Protein AF-A0A455UEV6-F1 (afdb_monomer_lite)

Foldseek 3Di:
DDQDFDKDKDKDAKDWAAQQVVVVVVDDCVVSVVVVVVPDDTFIWRMWIWIWGGGRQKIWGPWTWIDGPFKIKTKGDIARRVVRDDDMDIDIDTHDPPDD

Secondary structure (DSSP, 8-state):
-----EEEEEEEEEEEE-HHHHHHTT--HHHHHHHHTT-PPPEEEEEEEEEEEEETTEEEEEEEEEEETTEEEEEEEEEETTTTEEEEEEEEEE------

Sequence (100 aa):
MASADGGVVLLMTGGRLDALLVEMAGLDAGQTFLSWARGRDPIPIDCAYADLQVRDGITQLDTFLVDTGDTTFTAGGQVDLNTERLDVSIIAHPTTPASL

pLDDT: mean 77.28, std 15.96, range [43.97, 94.5]

Organism: NCBI:txid115553

Structure (mmCIF, N/CA/C/O backbone):
data_AF-A0A455UEV6-F1
#
_entry.id   AF-A0A455UEV6-F1
#
loop_
_atom_site.group_PDB
_atom_site.id
_atom_site.type_symbol
_atom_site.label_atom_id
_atom_site.label_alt_id
_atom_site.label_comp_id
_atom_site.label_asym_id
_atom_site.label_entity_id
_atom_site.label_seq_id
_atom_site.pdbx_PDB_ins_cod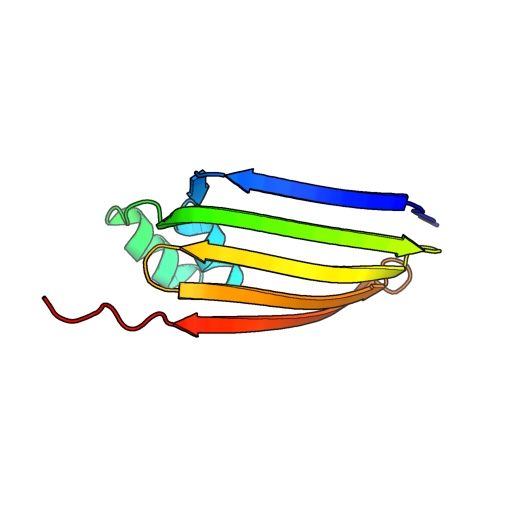e
_atom_site.Cartn_x
_atom_site.Cartn_y
_atom_site.Cartn_z
_atom_site.occupancy
_atom_site.B_iso_or_equiv
_atom_site.auth_seq_id
_atom_site.auth_comp_id
_atom_site.auth_asym_id
_atom_site.auth_atom_id
_atom_site.pdbx_PDB_model_num
ATOM 1 N N . MET A 1 1 ? 12.745 -14.448 -18.449 1.00 45.25 1 MET A N 1
ATOM 2 C CA . MET A 1 1 ? 12.416 -13.013 -18.341 1.00 45.25 1 MET A CA 1
ATOM 3 C C . MET A 1 1 ? 10.926 -12.958 -18.089 1.00 45.25 1 MET A C 1
ATOM 5 O O . MET A 1 1 ? 10.187 -13.511 -18.894 1.00 45.25 1 MET A O 1
ATOM 9 N N . ALA A 1 2 ? 10.511 -12.482 -16.920 1.00 50.00 2 ALA A N 1
ATOM 10 C CA . ALA A 1 2 ? 9.107 -12.458 -16.537 1.00 50.00 2 ALA A CA 1
ATOM 11 C C . ALA A 1 2 ? 8.472 -11.177 -17.096 1.00 50.00 2 ALA A C 1
ATOM 13 O O . ALA A 1 2 ? 8.495 -10.150 -16.432 1.00 50.00 2 ALA A O 1
ATOM 14 N N . SER A 1 3 ? 7.949 -11.221 -18.326 1.00 60.47 3 SER A N 1
ATOM 15 C CA . SER A 1 3 ? 7.020 -10.182 -18.780 1.00 60.47 3 SER A CA 1
ATOM 16 C C . SER A 1 3 ? 5.644 -10.552 -18.235 1.00 60.47 3 SER A C 1
ATOM 18 O O . SER A 1 3 ? 4.988 -11.480 -18.713 1.00 60.47 3 SER A O 1
ATOM 20 N N . ALA A 1 4 ? 5.267 -9.911 -17.135 1.00 69.62 4 ALA A N 1
ATOM 21 C CA . ALA A 1 4 ? 3.900 -9.947 -16.650 1.00 69.62 4 ALA A CA 1
ATOM 22 C C . ALA A 1 4 ? 3.191 -8.715 -17.212 1.00 69.62 4 ALA A C 1
ATOM 24 O O . ALA A 1 4 ? 3.693 -7.602 -17.073 1.00 69.62 4 ALA A O 1
ATOM 25 N N . ASP A 1 5 ? 2.043 -8.932 -17.840 1.00 81.50 5 ASP A N 1
ATOM 26 C CA . ASP A 1 5 ? 1.178 -7.882 -18.363 1.00 81.50 5 ASP A CA 1
ATOM 27 C C . ASP A 1 5 ? -0.232 -8.133 -17.844 1.00 81.50 5 ASP A C 1
ATOM 29 O O . ASP A 1 5 ? -0.749 -9.251 -17.933 1.00 81.50 5 ASP A O 1
ATOM 33 N N . GLY A 1 6 ? -0.856 -7.102 -17.283 1.00 85.75 6 GLY A N 1
ATOM 34 C CA . GLY A 1 6 ? -2.202 -7.211 -16.732 1.00 85.75 6 GLY A CA 1
ATOM 35 C C . GLY A 1 6 ? -2.470 -6.226 -15.606 1.00 85.75 6 GLY A C 1
ATOM 36 O O . GLY A 1 6 ? -1.562 -5.578 -15.097 1.00 85.75 6 GLY A O 1
ATOM 37 N N . GLY A 1 7 ? -3.740 -6.127 -15.225 1.00 89.50 7 GLY A N 1
ATOM 38 C CA . GLY A 1 7 ? -4.190 -5.316 -14.099 1.00 89.50 7 GLY A CA 1
ATOM 39 C C . GLY A 1 7 ? -4.738 -6.191 -12.983 1.00 89.50 7 GLY A C 1
ATOM 40 O O . GLY A 1 7 ? -5.412 -7.190 -13.250 1.00 89.50 7 GLY A O 1
ATOM 41 N N . VAL A 1 8 ? -4.463 -5.813 -11.740 1.00 89.38 8 VAL A N 1
ATOM 42 C CA . VAL A 1 8 ? -5.002 -6.458 -10.543 1.00 89.38 8 VAL A CA 1
ATOM 43 C C . VAL A 1 8 ? -5.705 -5.399 -9.710 1.00 89.38 8 VAL A C 1
ATOM 45 O O . VAL A 1 8 ? -5.072 -4.465 -9.230 1.00 89.38 8 VAL A O 1
ATOM 48 N N . VAL A 1 9 ? -7.007 -5.590 -9.502 1.00 92.50 9 VAL A N 1
ATOM 49 C CA . VAL A 1 9 ? -7.791 -4.798 -8.554 1.00 92.50 9 VAL A CA 1
ATOM 50 C C . VAL A 1 9 ? -8.166 -5.683 -7.374 1.00 92.50 9 VAL A C 1
ATOM 52 O O . VAL A 1 9 ? -8.710 -6.775 -7.547 1.00 92.50 9 VAL A O 1
ATOM 55 N N . LEU A 1 10 ? -7.876 -5.202 -6.172 1.00 91.06 10 LEU A N 1
ATOM 56 C CA . LEU A 1 10 ? -8.197 -5.841 -4.904 1.00 91.06 10 LEU A CA 1
ATOM 57 C C . LEU A 1 10 ? -9.098 -4.905 -4.104 1.00 91.06 10 LEU A C 1
ATOM 59 O O . LEU A 1 10 ? -8.779 -3.733 -3.918 1.00 91.06 10 LEU A O 1
ATOM 63 N N . LEU A 1 11 ? -10.210 -5.441 -3.607 1.00 92.88 11 LEU A N 1
ATOM 64 C CA . LEU A 1 11 ? -11.129 -4.747 -2.712 1.00 92.88 11 LEU A CA 1
ATOM 65 C C . LEU A 1 11 ? -11.429 -5.650 -1.517 1.00 92.88 11 LEU A C 1
ATOM 67 O O . LEU A 1 11 ? -11.799 -6.812 -1.688 1.00 92.88 11 LEU A O 1
ATOM 71 N N . MET A 1 12 ? -11.307 -5.099 -0.316 1.00 89.56 12 MET A N 1
ATOM 72 C CA . MET A 1 12 ? -11.655 -5.765 0.932 1.00 89.56 12 MET A CA 1
ATOM 73 C C . MET A 1 12 ? -12.515 -4.831 1.778 1.00 89.56 12 MET A C 1
ATOM 75 O O . MET A 1 12 ? -12.141 -3.687 2.022 1.00 89.56 12 MET A O 1
ATOM 79 N N . THR A 1 13 ? -13.664 -5.323 2.232 1.00 86.56 13 THR A N 1
ATOM 80 C CA . THR A 1 13 ? -14.585 -4.607 3.124 1.00 86.56 13 THR A CA 1
ATOM 81 C C . THR A 1 13 ? -14.600 -5.332 4.466 1.00 86.56 13 THR A C 1
ATOM 83 O O . THR A 1 13 ? -15.317 -6.322 4.628 1.00 86.56 13 THR A O 1
ATOM 86 N N . GLY A 1 14 ? -13.772 -4.883 5.402 1.00 81.94 14 GLY A N 1
ATOM 87 C CA . GLY A 1 14 ? -13.590 -5.516 6.703 1.00 81.94 14 GLY A CA 1
ATOM 88 C C . GLY A 1 14 ? -12.526 -6.617 6.715 1.00 81.94 14 GLY A C 1
ATOM 89 O O . GLY A 1 14 ? -12.438 -7.448 5.811 1.00 81.94 14 GLY A O 1
ATOM 90 N N . GLY A 1 15 ? -11.725 -6.651 7.776 1.00 81.69 15 GLY A N 1
ATOM 91 C CA . GLY A 1 15 ? -10.705 -7.670 7.984 1.00 81.69 15 GLY A CA 1
ATOM 92 C C . GLY A 1 15 ? -9.921 -7.456 9.272 1.00 81.69 15 GLY A C 1
ATOM 93 O O . GLY A 1 15 ? -10.198 -6.552 10.060 1.00 81.69 15 GLY A O 1
ATOM 94 N N . ARG A 1 16 ? -8.931 -8.316 9.502 1.00 72.25 16 ARG A N 1
ATOM 95 C CA . ARG A 1 16 ? -7.976 -8.168 10.604 1.00 72.25 16 ARG A CA 1
ATOM 96 C C . ARG A 1 16 ? -6.594 -8.459 10.046 1.00 72.25 16 ARG A C 1
ATOM 98 O O . ARG A 1 16 ? -6.402 -9.531 9.473 1.00 72.25 16 ARG A O 1
ATOM 105 N N . LEU A 1 17 ? -5.657 -7.531 10.200 1.00 66.31 17 LEU A N 1
ATOM 106 C CA . LEU A 1 17 ? -4.246 -7.824 9.961 1.00 66.31 17 LEU A CA 1
ATOM 107 C C . LEU A 1 17 ? -3.633 -8.280 11.278 1.00 66.31 17 LEU A C 1
ATOM 109 O O . LEU A 1 17 ? -3.834 -7.664 12.328 1.00 66.31 17 LEU A O 1
ATOM 113 N N . ASP A 1 18 ? -2.894 -9.383 11.216 1.00 62.91 18 ASP A N 1
ATOM 114 C CA . ASP A 1 18 ? -2.101 -9.817 12.354 1.00 62.91 18 ASP A CA 1
ATOM 115 C C . ASP A 1 18 ? -1.040 -8.754 12.649 1.00 62.91 18 ASP A C 1
ATOM 117 O O . ASP A 1 18 ? -0.370 -8.260 11.734 1.00 62.91 18 ASP A O 1
ATOM 121 N N . ALA A 1 19 ? -0.892 -8.402 13.925 1.00 60.72 19 ALA A N 1
ATOM 122 C CA . ALA A 1 19 ? 0.059 -7.384 14.353 1.00 60.72 19 ALA A CA 1
ATOM 123 C C . ALA A 1 19 ? 1.494 -7.708 13.887 1.00 60.72 19 ALA A C 1
ATOM 125 O O . ALA A 1 19 ? 2.268 -6.796 13.611 1.00 60.72 19 ALA A O 1
ATOM 126 N N . LEU A 1 20 ? 1.837 -8.991 13.714 1.00 55.78 20 LEU A N 1
ATOM 127 C CA . LEU A 1 20 ? 3.151 -9.427 13.244 1.00 55.78 20 LEU A CA 1
ATOM 128 C C . LEU A 1 20 ? 3.448 -8.995 11.797 1.00 55.78 20 LEU A C 1
ATOM 130 O O . LEU A 1 20 ? 4.579 -8.627 11.489 1.00 55.78 20 LEU A O 1
ATOM 134 N N . LEU A 1 21 ? 2.451 -9.034 10.904 1.00 57.94 21 LEU A N 1
ATOM 135 C CA . LEU A 1 21 ? 2.635 -8.676 9.490 1.00 57.94 21 LEU A CA 1
ATOM 136 C C . LEU A 1 21 ? 2.926 -7.181 9.320 1.00 57.94 21 LEU A C 1
ATOM 138 O O . LEU A 1 21 ? 3.759 -6.807 8.499 1.00 57.94 21 LEU A O 1
ATOM 142 N N . VAL A 1 22 ? 2.273 -6.342 10.125 1.00 60.16 22 VAL A N 1
ATOM 143 C CA . VAL A 1 22 ? 2.479 -4.887 10.130 1.00 60.16 22 VAL A CA 1
ATOM 144 C C . VAL A 1 22 ? 3.849 -4.532 10.711 1.00 60.16 22 VAL A C 1
ATOM 146 O O . VAL A 1 22 ? 4.559 -3.696 10.163 1.00 60.16 22 VAL A O 1
ATOM 149 N N . GLU A 1 23 ? 4.268 -5.208 11.778 1.00 57.50 23 GLU A N 1
ATOM 150 C CA . GLU A 1 23 ? 5.542 -4.921 12.439 1.00 57.50 23 GLU A CA 1
ATOM 151 C C . GLU A 1 23 ? 6.768 -5.400 11.637 1.00 57.50 23 GLU A C 1
ATOM 153 O O . GLU A 1 23 ? 7.819 -4.760 11.670 1.00 57.50 23 GLU A O 1
ATOM 158 N N . MET A 1 24 ? 6.654 -6.486 10.858 1.00 56.91 24 MET A N 1
ATOM 159 C CA . MET A 1 24 ? 7.735 -6.918 9.957 1.00 56.91 24 MET A CA 1
ATOM 160 C C . MET A 1 24 ? 8.029 -5.897 8.852 1.00 56.91 24 MET A C 1
ATOM 162 O O . MET A 1 24 ? 9.182 -5.777 8.440 1.00 56.91 24 MET A O 1
ATOM 166 N N . ALA A 1 25 ? 7.030 -5.122 8.416 1.00 61.84 25 ALA A N 1
ATOM 167 C CA . ALA A 1 25 ? 7.245 -4.011 7.488 1.00 61.84 25 ALA A CA 1
ATOM 168 C C . ALA A 1 25 ? 8.088 -2.872 8.107 1.00 61.84 25 ALA A C 1
ATOM 170 O O . ALA A 1 25 ? 8.619 -2.044 7.371 1.00 61.84 25 ALA A O 1
ATOM 171 N N . GLY A 1 26 ? 8.234 -2.841 9.440 1.00 58.00 26 GLY A N 1
ATOM 172 C CA . GLY A 1 26 ? 8.958 -1.814 10.195 1.00 58.00 26 GLY A CA 1
ATOM 173 C C . GLY A 1 26 ? 10.376 -2.179 10.657 1.00 58.00 26 GLY A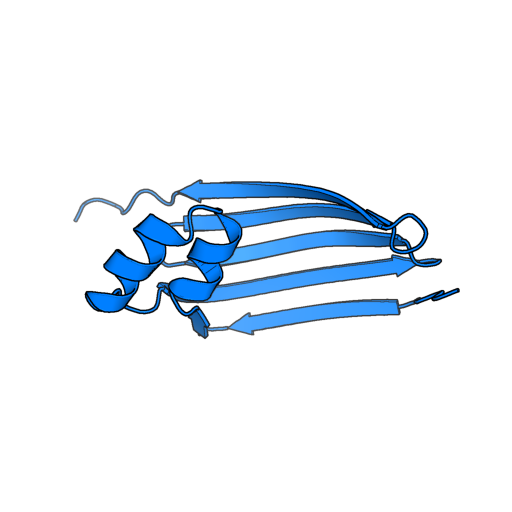 C 1
ATOM 174 O O . GLY A 1 26 ? 11.053 -1.303 11.182 1.00 58.00 26 GLY A O 1
ATOM 175 N N . LEU A 1 27 ? 10.842 -3.423 10.462 1.00 55.75 27 LEU A N 1
ATOM 176 C CA . LEU A 1 27 ? 12.207 -3.889 10.784 1.00 55.75 27 LEU A CA 1
ATOM 177 C C . LEU A 1 27 ? 12.785 -3.389 12.137 1.00 55.75 27 LEU A C 1
ATOM 179 O O . LEU A 1 27 ? 13.742 -2.622 12.179 1.00 55.75 27 LEU A O 1
ATOM 183 N N . ASP A 1 28 ? 12.287 -3.955 13.242 1.00 53.44 28 ASP A N 1
ATOM 184 C CA . ASP A 1 28 ? 13.108 -4.407 14.384 1.00 53.44 28 ASP A CA 1
ATOM 185 C C . ASP A 1 28 ? 12.479 -5.678 14.982 1.00 53.44 28 ASP A C 1
ATOM 187 O O . ASP A 1 28 ? 11.725 -5.661 15.957 1.00 53.44 28 ASP A O 1
ATOM 191 N N . ALA A 1 29 ? 12.758 -6.823 14.351 1.00 51.84 29 ALA A N 1
ATOM 192 C CA . ALA A 1 29 ? 12.133 -8.104 14.688 1.00 51.84 29 ALA A CA 1
ATOM 193 C C . ALA A 1 29 ? 12.335 -8.525 16.162 1.00 51.84 29 ALA A C 1
ATOM 195 O O . ALA A 1 29 ? 11.546 -9.309 16.693 1.00 51.84 29 ALA A O 1
ATOM 196 N N . GLY A 1 30 ? 13.367 -8.002 16.838 1.00 54.00 30 GLY A N 1
ATOM 197 C CA . GLY A 1 30 ? 13.683 -8.314 18.234 1.00 54.00 30 GLY A CA 1
ATOM 198 C C . GLY A 1 30 ? 12.709 -7.701 19.246 1.00 54.00 30 GLY A C 1
ATOM 199 O O . GLY A 1 30 ? 12.241 -8.404 20.147 1.00 54.00 30 GLY A O 1
ATOM 200 N N . GLN A 1 31 ? 12.367 -6.415 19.107 1.00 54.44 31 GLN A N 1
ATOM 201 C CA . GLN A 1 31 ? 11.410 -5.746 19.999 1.00 54.44 31 GLN A CA 1
ATOM 202 C C . GLN A 1 31 ? 9.960 -6.136 19.689 1.00 54.44 31 GLN A C 1
ATOM 204 O O . GLN A 1 31 ? 9.169 -6.368 20.612 1.00 54.44 31 GLN A O 1
ATOM 209 N N . THR A 1 32 ? 9.632 -6.302 18.407 1.00 55.12 32 THR A N 1
ATOM 210 C CA . THR A 1 32 ? 8.316 -6.753 17.945 1.00 55.12 32 THR A CA 1
ATOM 211 C C . THR A 1 32 ? 7.945 -8.127 18.502 1.00 55.12 32 THR A C 1
ATOM 213 O O . THR A 1 32 ? 6.838 -8.289 19.020 1.00 55.12 32 THR A O 1
ATOM 216 N N . PHE A 1 33 ? 8.863 -9.104 18.471 1.00 54.44 33 PHE A N 1
ATOM 217 C CA . PHE A 1 33 ? 8.609 -10.476 18.930 1.00 54.44 33 PHE A CA 1
ATOM 218 C C . PHE A 1 33 ? 8.204 -10.546 20.410 1.00 54.44 33 PHE A C 1
ATOM 220 O O . PHE A 1 33 ? 7.263 -11.250 20.775 1.00 54.44 33 PHE A O 1
ATOM 227 N N . LEU A 1 34 ? 8.866 -9.763 21.269 1.00 53.97 34 LEU A N 1
ATOM 228 C CA . LEU A 1 34 ? 8.528 -9.657 22.693 1.00 53.97 34 LEU A CA 1
ATOM 229 C C . LEU A 1 34 ? 7.161 -9.001 22.928 1.00 53.97 34 LEU A C 1
ATOM 231 O O . LEU A 1 34 ? 6.508 -9.312 23.922 1.00 53.97 34 LEU A O 1
ATOM 235 N N . SER A 1 35 ? 6.728 -8.099 22.044 1.00 55.34 35 SER A N 1
ATOM 236 C CA . SER A 1 35 ? 5.405 -7.472 22.124 1.00 55.34 35 SER A CA 1
ATOM 237 C C . SER A 1 35 ? 4.292 -8.389 21.601 1.00 55.34 35 SER A C 1
ATOM 239 O O . SER A 1 35 ? 3.225 -8.449 22.208 1.00 55.34 35 SER A O 1
ATOM 241 N N . TRP A 1 36 ? 4.567 -9.172 20.551 1.00 54.16 36 TRP A N 1
ATOM 242 C CA . TRP A 1 36 ? 3.691 -10.236 20.056 1.00 54.16 36 TRP A CA 1
ATOM 243 C C . TRP A 1 36 ? 3.498 -11.332 21.108 1.00 54.16 36 TRP A C 1
ATOM 245 O O . TRP A 1 36 ? 2.367 -11.711 21.401 1.00 54.16 36 TRP A O 1
ATOM 255 N N . ALA A 1 37 ? 4.579 -11.760 21.772 1.00 56.34 37 ALA A N 1
ATOM 256 C CA . ALA A 1 37 ? 4.521 -12.732 22.865 1.00 56.34 37 ALA A CA 1
ATOM 257 C C . ALA A 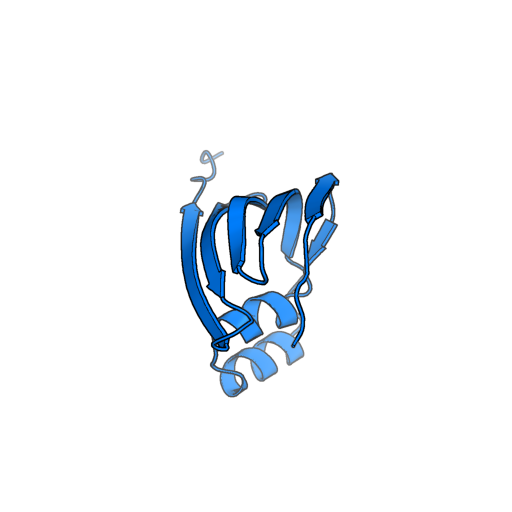1 37 ? 3.679 -12.248 24.065 1.00 56.34 37 ALA A C 1
ATOM 259 O O . ALA A 1 37 ? 3.228 -13.063 24.867 1.00 56.34 37 ALA A O 1
ATOM 260 N N . ARG A 1 38 ? 3.449 -10.932 24.190 1.00 56.78 38 ARG A N 1
ATOM 261 C CA . ARG A 1 38 ? 2.553 -10.334 25.194 1.00 56.78 38 ARG A CA 1
ATOM 262 C C . ARG A 1 38 ? 1.095 -10.206 24.730 1.00 56.78 38 ARG A C 1
ATOM 264 O O . ARG A 1 38 ? 0.289 -9.699 25.502 1.00 56.78 38 ARG A O 1
ATOM 271 N N . GLY A 1 39 ? 0.752 -10.679 23.530 1.00 53.50 39 GLY A N 1
ATOM 272 C CA . GLY A 1 39 ? -0.618 -10.704 23.014 1.00 53.50 39 GLY A CA 1
ATOM 273 C C . GLY A 1 39 ? -1.097 -9.338 22.530 1.00 53.50 39 GLY A C 1
ATOM 274 O O . GLY A 1 39 ? -1.990 -8.749 23.129 1.00 53.50 39 GLY A O 1
ATOM 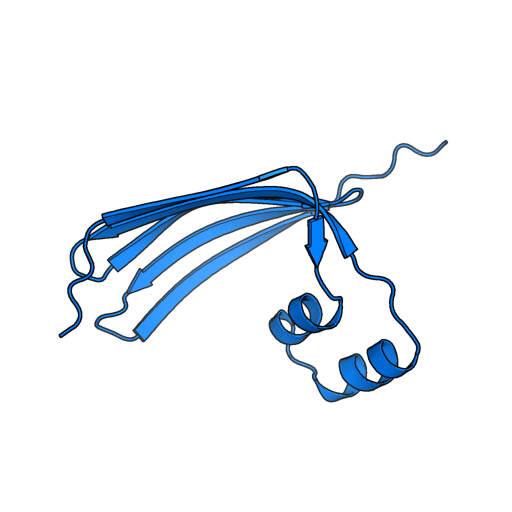275 N N . ARG A 1 40 ? -0.499 -8.813 21.453 1.00 58.25 40 ARG A N 1
ATOM 276 C CA . ARG A 1 40 ? -1.051 -7.634 20.772 1.00 58.25 40 ARG A CA 1
ATOM 277 C C . ARG A 1 40 ? -2.295 -8.049 19.988 1.00 58.25 40 ARG A C 1
ATOM 279 O O . ARG A 1 40 ? -2.228 -8.995 19.204 1.00 58.25 40 ARG A O 1
ATOM 286 N N . ASP A 1 41 ? -3.399 -7.339 20.188 1.00 62.56 41 ASP A N 1
ATOM 287 C CA . ASP A 1 41 ? -4.630 -7.600 19.449 1.00 62.56 41 ASP A CA 1
ATOM 288 C C . ASP A 1 41 ? -4.450 -7.318 17.943 1.00 62.56 41 ASP A C 1
ATOM 290 O O . ASP A 1 41 ? -3.736 -6.379 17.573 1.00 62.56 41 ASP A O 1
ATOM 294 N N . PRO A 1 42 ? -5.085 -8.114 17.062 1.00 63.03 42 PRO A N 1
ATOM 295 C CA . PRO A 1 42 ? -5.105 -7.860 15.624 1.00 63.03 42 PRO A CA 1
ATOM 296 C C . PRO A 1 42 ? -5.618 -6.451 15.316 1.00 63.03 42 PRO A C 1
ATOM 298 O O . PRO A 1 42 ? -6.621 -6.026 15.895 1.00 63.03 42 PRO A O 1
ATOM 301 N N . ILE A 1 43 ? -4.988 -5.762 14.363 1.00 73.06 43 ILE A N 1
ATOM 302 C CA . ILE A 1 43 ? -5.424 -4.423 13.950 1.00 73.06 43 ILE A CA 1
ATOM 303 C C . ILE A 1 43 ? -6.652 -4.590 13.041 1.00 73.06 43 ILE A C 1
ATOM 305 O O . ILE A 1 43 ? -6.550 -5.257 12.000 1.00 73.06 43 ILE A O 1
ATOM 309 N N . PRO A 1 44 ? -7.827 -4.054 13.428 1.00 79.44 44 PRO A N 1
ATOM 310 C CA . PRO A 1 44 ? -9.009 -4.105 12.583 1.00 79.44 44 PRO A CA 1
ATOM 311 C C . PRO A 1 44 ? -8.793 -3.242 11.339 1.00 79.44 44 PRO A C 1
ATOM 313 O O . PRO A 1 44 ? -8.269 -2.132 11.417 1.00 79.44 44 PRO A O 1
ATOM 316 N N . ILE A 1 45 ? -9.203 -3.775 10.194 1.00 86.31 45 ILE A N 1
ATOM 317 C CA . ILE A 1 45 ? -9.208 -3.065 8.916 1.00 86.31 45 ILE A CA 1
ATOM 318 C C . ILE A 1 45 ? -10.654 -2.879 8.528 1.00 86.31 45 ILE A C 1
ATOM 320 O O . ILE A 1 45 ? -11.396 -3.860 8.439 1.00 86.31 45 ILE A O 1
ATOM 324 N N . ASP A 1 46 ? -11.025 -1.642 8.251 1.00 89.88 46 ASP A N 1
ATOM 325 C CA . ASP A 1 46 ? -12.370 -1.300 7.817 1.00 89.88 46 ASP A CA 1
ATOM 326 C C . ASP A 1 46 ? -12.495 -1.499 6.310 1.00 89.88 46 ASP A C 1
ATOM 328 O O . ASP A 1 46 ? -13.442 -2.129 5.829 1.00 89.88 46 ASP A O 1
ATOM 332 N N . CYS A 1 47 ? -11.488 -1.070 5.548 1.00 91.56 47 CYS A N 1
ATOM 333 C CA . CYS A 1 47 ? -11.404 -1.385 4.131 1.00 91.56 47 CYS A CA 1
ATOM 334 C C . CYS A 1 47 ? -9.970 -1.400 3.599 1.00 91.56 47 CYS A C 1
ATOM 336 O O . CYS A 1 47 ? -9.058 -0.806 4.167 1.00 91.56 47 CYS A O 1
ATOM 338 N N . ALA A 1 48 ? -9.776 -2.090 2.480 1.00 91.56 48 ALA A N 1
ATOM 339 C CA . ALA 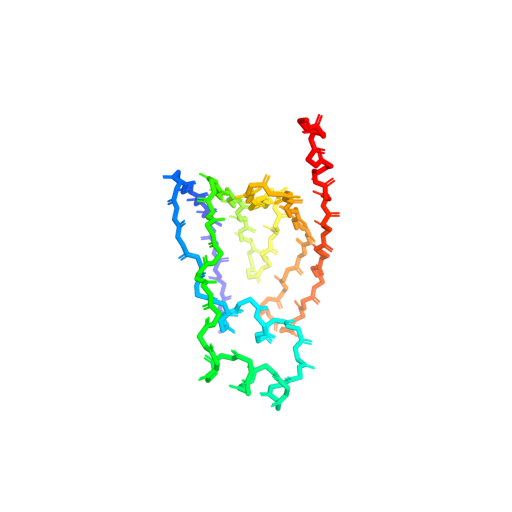A 1 48 ? -8.567 -1.982 1.683 1.00 91.56 48 ALA A CA 1
ATOM 340 C C . ALA A 1 48 ? -8.927 -1.943 0.198 1.00 91.56 48 ALA A C 1
ATOM 342 O O . ALA A 1 48 ? -9.820 -2.665 -0.255 1.00 91.56 48 ALA A O 1
ATOM 343 N N . TYR A 1 49 ? -8.209 -1.117 -0.552 1.00 94.50 49 TYR A N 1
ATOM 344 C CA . TYR A 1 49 ? -8.298 -1.035 -2.001 1.00 94.50 49 TYR A CA 1
ATOM 345 C C . TYR A 1 49 ? -6.893 -0.982 -2.587 1.00 94.50 49 TYR A C 1
ATOM 347 O O . TYR A 1 49 ? -6.054 -0.218 -2.114 1.00 94.50 49 TYR A O 1
ATOM 355 N N . ALA A 1 50 ? -6.646 -1.768 -3.627 1.00 92.62 50 ALA A N 1
ATOM 356 C CA . ALA A 1 50 ? -5.426 -1.679 -4.409 1.00 92.62 50 ALA A CA 1
ATOM 357 C C . ALA A 1 50 ? -5.743 -1.852 -5.893 1.00 92.62 50 ALA A C 1
ATOM 359 O O . ALA A 1 50 ? -6.443 -2.788 -6.269 1.00 92.62 50 ALA A O 1
ATOM 360 N N . ASP A 1 51 ? -5.195 -0.972 -6.717 1.00 93.50 51 ASP A N 1
ATOM 361 C CA . ASP A 1 51 ? -5.192 -1.058 -8.172 1.00 93.50 51 ASP A CA 1
ATOM 362 C C . ASP A 1 51 ? -3.739 -1.039 -8.645 1.00 93.50 51 ASP A C 1
ATOM 364 O O . ASP A 1 51 ? -3.000 -0.076 -8.403 1.00 93.50 51 ASP A O 1
ATOM 368 N N . LEU A 1 52 ? -3.321 -2.152 -9.243 1.00 91.00 52 LEU A N 1
ATOM 369 C CA . LEU A 1 52 ? -1.981 -2.357 -9.764 1.00 91.00 52 LEU A CA 1
ATOM 370 C C . LEU A 1 52 ? -2.057 -2.624 -11.259 1.00 91.00 52 LEU A C 1
ATOM 372 O O . LEU A 1 52 ? -2.788 -3.513 -11.698 1.00 91.00 52 LEU A O 1
ATOM 376 N N . GLN A 1 53 ? -1.221 -1.934 -12.023 1.00 92.56 53 GLN A N 1
ATOM 377 C CA . GLN A 1 53 ? -1.098 -2.143 -13.460 1.00 92.56 53 GLN A CA 1
ATOM 378 C C . GLN A 1 53 ? 0.314 -2.597 -13.789 1.00 92.56 53 GLN A C 1
ATOM 380 O O . GLN A 1 53 ? 1.277 -1.905 -13.477 1.00 92.56 53 GLN A O 1
ATOM 385 N N . VAL A 1 54 ? 0.449 -3.745 -14.443 1.00 91.19 54 VAL A N 1
ATOM 386 C CA . VAL A 1 54 ? 1.740 -4.276 -14.880 1.00 91.19 54 VAL A CA 1
ATOM 387 C C . VAL A 1 54 ? 1.843 -4.182 -16.394 1.00 91.19 54 VAL A C 1
ATOM 389 O O . VAL A 1 54 ? 0.944 -4.625 -17.115 1.00 91.19 54 VAL A O 1
ATOM 392 N N . ARG A 1 55 ? 2.938 -3.589 -16.871 1.00 89.81 55 ARG A N 1
ATOM 393 C CA . ARG A 1 55 ? 3.286 -3.496 -18.292 1.00 89.81 55 ARG A CA 1
ATOM 394 C C . ARG A 1 55 ? 4.761 -3.806 -18.458 1.00 89.81 55 ARG A C 1
ATOM 396 O O . ARG A 1 55 ? 5.585 -3.159 -17.817 1.00 89.81 55 ARG A O 1
ATOM 403 N N . ASP A 1 56 ? 5.088 -4.792 -19.283 1.00 88.25 56 ASP A N 1
ATOM 404 C CA . ASP A 1 56 ? 6.469 -5.195 -19.563 1.00 88.25 56 ASP A CA 1
ATOM 405 C C . ASP A 1 56 ? 7.288 -5.478 -18.281 1.00 88.25 56 ASP A C 1
ATOM 407 O O . ASP A 1 56 ? 8.474 -5.163 -18.184 1.00 88.25 56 ASP A O 1
ATOM 411 N N . GLY A 1 57 ? 6.650 -6.052 -17.251 1.00 86.50 57 GLY A N 1
ATOM 412 C CA . GLY A 1 57 ? 7.288 -6.328 -15.954 1.00 86.50 57 GLY A CA 1
ATOM 413 C C . GLY A 1 57 ? 7.468 -5.109 -15.033 1.00 86.50 57 GLY A C 1
ATOM 414 O O . GLY A 1 57 ? 8.001 -5.255 -13.932 1.00 86.50 57 GLY A O 1
ATOM 415 N N . ILE A 1 58 ? 6.993 -3.928 -15.431 1.00 91.00 58 ILE A N 1
ATOM 416 C CA . ILE A 1 58 ? 6.927 -2.729 -14.591 1.00 91.00 58 ILE A CA 1
ATOM 417 C C . ILE A 1 58 ? 5.527 -2.640 -13.981 1.00 91.00 58 ILE A C 1
ATOM 419 O O . ILE A 1 58 ? 4.538 -2.475 -14.692 1.00 91.00 58 ILE A O 1
ATOM 423 N N . THR A 1 59 ? 5.445 -2.750 -12.657 1.00 91.75 59 THR A N 1
ATOM 424 C CA . THR A 1 59 ? 4.210 -2.620 -11.875 1.00 91.75 59 THR A CA 1
ATOM 425 C C . THR A 1 59 ? 4.047 -1.187 -11.388 1.00 91.75 59 THR A C 1
ATOM 427 O O . THR A 1 59 ? 4.874 -0.700 -10.623 1.00 91.75 59 THR A O 1
ATOM 430 N N . GLN A 1 60 ? 2.966 -0.523 -11.778 1.00 93.44 60 GLN A N 1
ATOM 431 C CA . GLN A 1 60 ? 2.546 0.772 -11.257 1.00 93.44 60 GLN A CA 1
ATOM 432 C C . GLN A 1 60 ? 1.493 0.568 -10.163 1.00 93.44 60 GLN A C 1
ATOM 434 O O . GLN A 1 60 ? 0.517 -0.155 -10.361 1.00 93.44 60 GLN A O 1
ATOM 439 N N . LEU A 1 61 ? 1.694 1.211 -9.013 1.00 91.19 61 LEU A N 1
ATOM 440 C CA . LEU A 1 61 ? 0.723 1.274 -7.925 1.00 91.19 61 LEU A CA 1
ATOM 441 C C . LEU A 1 61 ? -0.115 2.550 -8.109 1.00 91.19 61 LEU A C 1
ATOM 443 O O . LEU A 1 61 ? 0.279 3.620 -7.643 1.00 91.19 61 LEU A O 1
ATOM 447 N N . ASP A 1 62 ? -1.216 2.454 -8.862 1.00 84.69 62 ASP A N 1
ATOM 448 C CA . ASP A 1 62 ? -2.048 3.608 -9.243 1.00 84.69 62 ASP A CA 1
ATOM 449 C C . ASP A 1 62 ? -2.882 4.125 -8.068 1.00 84.69 62 ASP A C 1
ATOM 451 O O . ASP A 1 62 ? -3.007 5.329 -7.847 1.00 84.69 62 ASP A O 1
ATOM 455 N N . THR A 1 63 ? -3.474 3.224 -7.287 1.00 87.31 63 THR A N 1
ATOM 456 C CA . THR A 1 63 ? -4.217 3.596 -6.080 1.00 87.31 63 THR A CA 1
ATOM 457 C C . THR A 1 63 ? -4.098 2.484 -5.058 1.00 87.31 63 THR A C 1
ATOM 459 O O . THR A 1 63 ? -4.509 1.358 -5.315 1.00 87.31 63 THR A O 1
ATOM 462 N N . PHE A 1 64 ? -3.573 2.804 -3.880 1.00 92.56 64 PHE A N 1
ATOM 463 C CA . PHE A 1 64 ? -3.538 1.894 -2.743 1.00 92.56 64 PHE A CA 1
ATOM 464 C C . PHE A 1 64 ? -4.008 2.632 -1.498 1.00 92.56 64 PHE A C 1
ATOM 466 O O . PHE A 1 64 ? -3.460 3.687 -1.171 1.00 92.56 64 PHE A O 1
ATOM 473 N N . LEU A 1 65 ? -4.991 2.069 -0.795 1.00 93.38 65 LEU A N 1
ATOM 474 C CA . LEU A 1 65 ? -5.402 2.537 0.519 1.00 93.38 65 LEU A CA 1
ATOM 475 C C . LEU A 1 65 ? -5.744 1.376 1.452 1.00 93.38 65 LEU A C 1
ATOM 477 O O . LEU A 1 65 ? -6.316 0.370 1.033 1.00 93.38 65 LEU A O 1
ATOM 481 N N . VAL A 1 66 ? -5.435 1.550 2.729 1.00 90.88 66 VAL A N 1
ATOM 482 C CA . VAL A 1 66 ? -5.900 0.689 3.818 1.00 90.88 66 VAL A CA 1
ATOM 483 C C . VAL A 1 66 ? -6.436 1.595 4.906 1.00 90.88 66 VAL A C 1
ATOM 485 O O . VAL A 1 66 ? -5.703 2.429 5.430 1.00 90.88 66 VAL A O 1
ATOM 488 N N . ASP A 1 67 ? -7.707 1.434 5.234 1.00 90.06 67 ASP A N 1
ATOM 489 C CA . ASP A 1 67 ? -8.367 2.189 6.285 1.00 90.06 67 ASP A CA 1
ATOM 490 C C . ASP A 1 67 ? -8.501 1.338 7.544 1.00 90.06 67 ASP A C 1
ATOM 492 O O . ASP A 1 67 ? -8.911 0.173 7.503 1.00 90.06 67 ASP A O 1
ATOM 496 N N . THR A 1 68 ? -8.129 1.939 8.661 1.00 86.25 68 THR A N 1
ATOM 497 C CA . THR A 1 68 ? -8.284 1.393 10.007 1.00 86.25 68 THR A CA 1
ATOM 498 C C . THR A 1 68 ? -9.017 2.433 10.842 1.00 86.25 68 THR A C 1
ATOM 500 O O . THR A 1 68 ? -8.996 3.612 10.490 1.00 86.25 68 THR A O 1
ATOM 503 N N . GLY A 1 69 ? -9.577 2.035 11.985 1.00 83.56 69 GLY A N 1
ATOM 504 C CA . GLY A 1 69 ? -10.405 2.935 12.797 1.00 83.56 69 GLY A CA 1
ATOM 505 C C . GLY A 1 69 ? -9.753 4.276 13.167 1.00 83.56 69 GLY A C 1
ATOM 506 O O . GLY A 1 69 ? -10.460 5.270 13.313 1.00 83.56 69 GLY A O 1
ATOM 507 N N . ASP A 1 70 ? -8.419 4.324 13.262 1.00 82.69 70 ASP A N 1
ATOM 508 C CA . ASP A 1 70 ? -7.672 5.520 13.669 1.00 82.69 70 ASP A CA 1
ATOM 509 C C . ASP A 1 70 ? -6.731 6.072 12.585 1.00 82.69 70 ASP A C 1
ATOM 511 O O . ASP A 1 70 ? -6.102 7.112 12.778 1.00 82.69 70 ASP A O 1
ATOM 515 N N . THR A 1 71 ? -6.526 5.386 11.459 1.00 83.00 71 THR A N 1
ATOM 516 C CA . THR A 1 71 ? -5.541 5.808 10.446 1.00 83.00 71 THR A CA 1
ATOM 517 C C . THR A 1 71 ? -5.879 5.254 9.071 1.00 83.00 71 THR A C 1
ATOM 519 O O . THR A 1 71 ? -6.071 4.047 8.913 1.00 83.00 71 THR A O 1
ATOM 522 N N . THR A 1 72 ? -5.829 6.120 8.061 1.00 90.56 72 THR A N 1
ATOM 523 C CA . THR A 1 72 ? -5.865 5.719 6.653 1.00 90.56 72 THR A CA 1
ATOM 524 C C . THR A 1 72 ? -4.451 5.740 6.081 1.00 90.56 72 THR A C 1
ATOM 526 O O . THR A 1 72 ? -3.793 6.779 6.032 1.00 90.56 72 THR A O 1
ATOM 529 N N . PHE A 1 73 ? -3.972 4.598 5.609 1.00 90.00 73 PHE A N 1
ATOM 530 C CA . PHE A 1 73 ? -2.709 4.479 4.893 1.00 90.00 73 PHE A CA 1
ATOM 531 C C . PHE A 1 73 ? -2.963 4.593 3.400 1.00 90.00 73 PHE A C 1
ATOM 533 O O . PHE A 1 73 ? -3.881 3.962 2.887 1.00 90.00 73 PHE A O 1
ATOM 540 N N . THR A 1 74 ? -2.126 5.339 2.691 1.00 93.00 74 THR A N 1
ATOM 541 C CA . THR A 1 74 ? -2.091 5.339 1.225 1.00 93.00 74 THR A CA 1
ATOM 542 C C . THR A 1 74 ? -0.700 4.985 0.743 1.00 93.00 74 THR A C 1
ATOM 544 O O . THR A 1 74 ? 0.280 5.376 1.377 1.00 93.00 74 THR A O 1
ATOM 547 N N . ALA A 1 75 ? -0.599 4.299 -0.387 1.00 90.25 75 ALA A N 1
ATOM 548 C CA . ALA A 1 75 ? 0.684 4.022 -1.013 1.00 90.25 75 ALA A CA 1
ATOM 549 C C . ALA A 1 75 ? 0.643 4.318 -2.511 1.00 90.25 75 ALA A C 1
ATOM 551 O O . ALA A 1 75 ? -0.413 4.282 -3.142 1.00 90.25 75 ALA A O 1
ATOM 552 N N . GLY A 1 76 ? 1.808 4.611 -3.074 1.00 92.44 76 GLY A N 1
ATOM 553 C CA . GLY A 1 76 ? 1.965 4.884 -4.495 1.00 92.44 76 GLY A CA 1
ATOM 554 C C . GLY A 1 76 ? 3.419 4.748 -4.917 1.00 92.44 76 GLY A C 1
ATOM 555 O O . GLY A 1 76 ? 4.329 4.931 -4.102 1.00 92.44 76 GLY A O 1
ATOM 556 N N . GLY A 1 77 ? 3.634 4.414 -6.186 1.00 92.88 77 GLY A N 1
ATOM 557 C CA . GLY A 1 77 ? 4.974 4.230 -6.732 1.00 92.88 77 GLY A CA 1
ATOM 558 C C . GLY A 1 77 ? 5.042 3.173 -7.825 1.00 92.88 77 GLY A C 1
ATOM 559 O O . GLY A 1 77 ? 4.022 2.796 -8.406 1.00 92.88 77 GLY A O 1
ATOM 560 N N . GLN A 1 78 ? 6.254 2.706 -8.105 1.00 93.88 78 GLN A N 1
ATOM 561 C CA . GLN A 1 78 ? 6.544 1.757 -9.169 1.00 93.88 78 GLN A CA 1
ATOM 562 C C . GLN A 1 78 ? 7.501 0.658 -8.695 1.00 93.88 78 GLN A C 1
ATOM 564 O O . GLN A 1 78 ? 8.428 0.889 -7.920 1.00 93.88 78 GLN A O 1
ATOM 569 N N . VAL A 1 79 ? 7.284 -0.554 -9.196 1.00 90.94 79 VAL A N 1
ATOM 570 C CA . VAL A 1 79 ? 8.164 -1.704 -8.997 1.00 90.94 79 VAL A CA 1
ATOM 571 C C . VAL A 1 79 ? 8.582 -2.234 -10.361 1.00 90.94 79 VAL A C 1
ATOM 573 O O . VAL A 1 79 ? 7.744 -2.693 -11.132 1.00 90.94 79 VAL A O 1
ATOM 576 N N . ASP A 1 80 ? 9.873 -2.193 -10.664 1.00 91.06 80 ASP A N 1
ATOM 577 C CA . ASP A 1 80 ? 10.444 -2.804 -11.862 1.00 91.06 80 ASP A CA 1
ATOM 578 C C . ASP A 1 80 ? 10.974 -4.200 -11.520 1.00 91.06 80 ASP A C 1
ATOM 580 O O . ASP A 1 80 ? 12.033 -4.355 -10.907 1.00 91.06 80 ASP A O 1
ATOM 584 N N . LEU A 1 81 ? 10.229 -5.231 -11.929 1.00 87.31 81 LEU A N 1
ATOM 585 C CA . LEU A 1 81 ? 10.572 -6.634 -11.686 1.00 87.31 81 LEU A CA 1
ATOM 586 C C . LEU A 1 81 ? 11.720 -7.118 -12.580 1.00 87.31 81 LEU A C 1
ATOM 588 O O . LEU A 1 81 ? 12.337 -8.138 -12.279 1.00 87.31 81 LEU A O 1
ATOM 592 N N . ASN A 1 82 ? 12.026 -6.402 -13.666 1.00 87.62 82 ASN A N 1
ATOM 593 C CA . ASN A 1 82 ? 13.142 -6.745 -14.546 1.00 87.62 82 ASN A CA 1
ATOM 594 C C . ASN A 1 82 ? 14.484 -6.385 -13.910 1.00 87.62 82 ASN A C 1
ATOM 596 O O . ASN A 1 82 ? 15.488 -7.050 -14.170 1.00 87.62 82 ASN A O 1
ATOM 600 N N . THR A 1 83 ? 14.502 -5.321 -13.102 1.00 90.31 83 THR A N 1
ATOM 601 C CA . THR A 1 83 ? 15.702 -4.831 -12.413 1.00 90.31 83 THR A CA 1
ATOM 602 C C . THR A 1 83 ? 15.647 -4.986 -10.894 1.00 90.31 83 THR A C 1
ATOM 604 O O . THR A 1 83 ? 16.557 -4.512 -10.214 1.00 90.31 83 THR A O 1
ATOM 607 N N . GLU A 1 84 ? 14.601 -5.641 -10.376 1.00 84.50 84 GLU A N 1
ATOM 608 C CA . GLU A 1 84 ? 14.330 -5.834 -8.943 1.00 84.50 84 GLU A CA 1
ATOM 609 C C . GLU A 1 84 ? 14.361 -4.509 -8.155 1.00 84.50 84 GLU A C 1
ATOM 611 O O . GLU A 1 84 ? 14.794 -4.446 -7.003 1.00 84.50 84 GLU A O 1
ATOM 616 N N . ARG A 1 85 ? 13.914 -3.418 -8.793 1.00 89.00 85 ARG A N 1
ATOM 617 C CA . ARG A 1 85 ? 13.865 -2.077 -8.201 1.00 89.00 85 ARG A CA 1
ATOM 618 C C . ARG A 1 85 ? 12.476 -1.765 -7.676 1.00 89.00 85 ARG A C 1
ATOM 620 O O . ARG A 1 85 ? 11.484 -1.949 -8.373 1.00 89.00 85 ARG A O 1
ATOM 627 N N . LEU A 1 86 ? 12.429 -1.229 -6.463 1.00 90.56 86 LEU A N 1
ATOM 628 C CA . LEU A 1 86 ? 11.201 -0.846 -5.784 1.00 90.56 86 LEU A CA 1
ATOM 629 C C . LEU A 1 86 ? 11.301 0.618 -5.356 1.00 90.56 86 LEU A C 1
ATOM 631 O O . LEU A 1 86 ? 12.157 0.970 -4.546 1.00 90.56 86 LEU A O 1
ATOM 635 N N . ASP A 1 87 ? 10.429 1.450 -5.916 1.00 90.88 87 ASP A N 1
ATOM 636 C CA . ASP A 1 87 ? 10.262 2.860 -5.572 1.00 90.88 87 ASP A CA 1
ATOM 637 C C . ASP A 1 87 ? 8.808 3.074 -5.149 1.00 90.88 87 ASP A C 1
ATOM 639 O O . ASP A 1 87 ? 7.938 3.391 -5.958 1.00 90.88 87 ASP A O 1
ATOM 643 N N . VAL A 1 88 ? 8.523 2.779 -3.880 1.00 89.81 88 VAL A N 1
ATOM 644 C CA . VAL A 1 88 ? 7.181 2.856 -3.299 1.00 89.81 88 VAL A CA 1
ATOM 645 C C . VAL A 1 88 ? 7.227 3.747 -2.072 1.00 89.81 88 VAL A C 1
ATOM 647 O O . VAL A 1 88 ? 8.081 3.596 -1.200 1.00 89.81 88 VAL A O 1
ATOM 650 N N . SER A 1 89 ? 6.261 4.653 -1.996 1.00 88.69 89 SER A N 1
ATOM 651 C CA . SER A 1 89 ? 6.025 5.512 -0.844 1.00 88.69 89 SER A CA 1
ATOM 652 C C . SER A 1 89 ? 4.749 5.085 -0.131 1.00 88.69 89 SER A C 1
ATOM 654 O O . SER A 1 89 ? 3.760 4.732 -0.774 1.00 88.69 89 SER A O 1
ATOM 656 N N . ILE A 1 90 ? 4.778 5.115 1.200 1.00 88.00 90 ILE A N 1
ATOM 657 C CA . ILE A 1 90 ? 3.618 4.875 2.060 1.00 88.00 90 ILE A CA 1
ATOM 658 C C . ILE A 1 90 ? 3.447 6.109 2.938 1.00 88.00 90 ILE A C 1
ATOM 660 O O . ILE A 1 90 ? 4.403 6.578 3.556 1.00 88.00 90 ILE A O 1
ATOM 664 N N . ILE A 1 91 ? 2.228 6.632 2.988 1.00 87.88 91 ILE A N 1
ATOM 665 C CA . ILE A 1 91 ? 1.859 7.803 3.776 1.00 87.88 91 ILE A CA 1
ATOM 666 C C . ILE A 1 91 ? 0.745 7.385 4.729 1.00 87.88 91 ILE A C 1
ATOM 668 O O . ILE A 1 91 ? -0.250 6.792 4.312 1.00 87.88 91 ILE A O 1
ATOM 672 N N . ALA A 1 92 ? 0.927 7.685 6.010 1.00 88.12 92 ALA A N 1
ATOM 673 C CA . ALA A 1 92 ? -0.098 7.506 7.024 1.00 88.12 92 ALA A CA 1
ATOM 674 C C . ALA A 1 92 ? -0.848 8.824 7.230 1.00 88.12 92 ALA A C 1
ATOM 676 O O . ALA A 1 92 ? -0.228 9.871 7.428 1.00 88.12 92 ALA A O 1
ATOM 677 N N . HIS A 1 93 ? -2.173 8.753 7.229 1.00 88.44 93 HIS A N 1
ATOM 678 C CA . HIS A 1 93 ? -3.063 9.851 7.573 1.00 88.44 93 HIS A CA 1
ATOM 679 C C . HIS A 1 93 ? -3.783 9.489 8.876 1.00 88.44 93 HIS A C 1
ATOM 681 O O . HIS A 1 93 ? -4.779 8.764 8.838 1.00 88.44 93 HIS A O 1
ATOM 687 N N . PRO A 1 94 ? -3.272 9.926 10.041 1.00 86.44 94 PRO A N 1
ATOM 688 C CA . PRO A 1 94 ? -3.930 9.670 11.311 1.00 86.44 94 PRO A CA 1
ATOM 689 C C . PRO A 1 94 ? -5.276 10.389 11.336 1.00 86.44 94 PRO A C 1
ATOM 691 O O . PRO A 1 94 ? -5.342 11.611 11.183 1.00 86.44 94 PRO A O 1
ATOM 694 N N . THR A 1 95 ? -6.342 9.634 11.554 1.00 73.38 95 THR A N 1
ATOM 695 C CA . THR A 1 95 ? -7.649 10.195 11.861 1.00 73.38 95 THR A CA 1
ATOM 696 C C . THR A 1 95 ? -7.612 10.569 13.332 1.00 73.38 95 THR A C 1
ATOM 698 O O . THR A 1 95 ? -7.469 9.714 14.200 1.00 73.38 95 THR A O 1
ATOM 701 N N . THR A 1 96 ? -7.694 11.858 13.649 1.00 67.69 96 THR A N 1
ATOM 702 C CA . THR A 1 96 ? -7.876 12.278 15.039 1.00 67.69 96 THR A CA 1
ATOM 703 C C . THR A 1 96 ? -9.196 11.687 15.531 1.00 67.69 96 THR A C 1
ATOM 705 O O . THR A 1 96 ? -10.234 12.027 14.952 1.00 67.69 96 THR A O 1
ATOM 708 N N . PRO A 1 97 ? -9.215 10.843 16.579 1.00 55.41 97 PRO A N 1
ATOM 709 C CA . PRO A 1 97 ? -10.479 10.443 17.167 1.00 55.41 97 PRO A CA 1
ATOM 710 C C . PRO A 1 97 ? -11.166 11.721 17.646 1.00 55.41 97 PRO A C 1
ATOM 712 O O . PRO A 1 97 ? -10.577 12.518 18.383 1.00 55.41 97 PRO A O 1
ATOM 715 N N . ALA A 1 98 ? -12.391 11.963 17.177 1.00 55.41 98 ALA A N 1
ATOM 716 C CA . ALA A 1 98 ? -13.217 13.019 17.734 1.00 55.41 98 ALA A CA 1
ATOM 717 C C . ALA A 1 98 ? -13.384 12.696 19.223 1.00 55.41 98 ALA A C 1
ATOM 719 O O . ALA A 1 98 ? -14.009 11.699 19.576 1.00 55.41 98 ALA A O 1
ATOM 720 N N . SER A 1 99 ? -12.742 13.490 20.080 1.00 44.88 99 SER A N 1
ATOM 721 C CA . SER A 1 99 ? -12.864 13.408 21.531 1.00 44.88 99 SER A CA 1
ATOM 722 C C . SER A 1 99 ? -14.346 13.348 21.909 1.00 44.88 99 SER A C 1
ATOM 724 O O . SER A 1 99 ? -15.071 14.309 21.638 1.00 44.88 99 SER A O 1
ATOM 726 N N . LEU A 1 100 ? -14.777 12.218 22.475 1.00 43.97 100 LEU A N 1
ATOM 727 C CA . LEU A 1 100 ? -16.070 12.064 23.148 1.00 43.97 100 LEU A CA 1
AT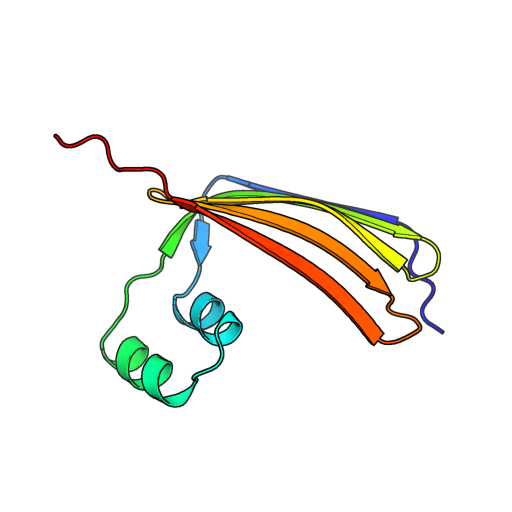OM 728 C C . LEU A 1 100 ? -16.036 12.748 24.517 1.00 43.97 100 LEU A C 1
ATOM 730 O O . LEU A 1 100 ? -15.008 12.598 25.218 1.00 43.97 100 LEU A O 1
#

Radius of gyration: 16.22 Å; chains: 1; bounding box: 32×26×45 Å